Protein AF-A0A7V9UT82-F1 (afdb_monomer)

Nearest PDB structures (foldseek):
  4r0s-assembly2_B  TM=4.365E-01  e=6.584E-01  Pseudomonas aeruginosa PAO1
  4r0t-assembly1_B  TM=4.369E-01  e=6.584E-01  Pseudomonas aeruginosa PAO1
  5veo-assembly1_A  TM=4.311E-01  e=5.800E+00  Mus musculus
  1t43-assembly1_A  TM=3.766E-01  e=9.202E+00  Escherichia coli

pLDDT: mean 89.56, std 11.16, range [47.44, 98.19]

Structure (mmCIF, N/CA/C/O backbone):
data_AF-A0A7V9UT82-F1
#
_entry.id   AF-A0A7V9UT82-F1
#
loop_
_atom_site.group_PDB
_atom_site.id
_atom_site.type_symbol
_atom_site.label_atom_id
_atom_site.label_alt_id
_atom_site.label_comp_id
_atom_site.label_asym_id
_atom_site.label_entity_id
_atom_site.label_seq_id
_atom_site.pdbx_PDB_ins_code
_atom_site.Cartn_x
_atom_site.Cartn_y
_atom_site.Cartn_z
_atom_site.occupancy
_atom_site.B_iso_or_equiv
_atom_site.auth_seq_id
_atom_site.auth_comp_id
_atom_site.auth_asym_id
_atom_site.auth_atom_id
_atom_site.pdbx_PDB_model_num
ATOM 1 N N . MET A 1 1 ? 8.546 -6.378 56.120 1.00 47.44 1 MET A N 1
ATOM 2 C CA . MET A 1 1 ? 7.338 -6.656 55.309 1.00 47.44 1 MET A CA 1
ATOM 3 C C . MET A 1 1 ? 7.319 -5.687 54.135 1.00 47.44 1 MET A C 1
ATOM 5 O O . MET A 1 1 ? 7.372 -4.487 54.368 1.00 47.44 1 MET A O 1
ATOM 9 N N . LYS A 1 2 ? 7.356 -6.171 52.886 1.00 49.22 2 LYS A N 1
ATOM 10 C CA . LYS A 1 2 ? 7.284 -5.287 51.708 1.00 49.22 2 LYS A CA 1
ATOM 11 C C . LYS A 1 2 ? 5.852 -4.768 51.590 1.00 49.22 2 LYS A C 1
ATOM 13 O O . LYS A 1 2 ? 4.930 -5.568 51.499 1.00 49.22 2 LYS A O 1
ATOM 18 N N . ASN A 1 3 ? 5.690 -3.448 51.624 1.00 53.38 3 ASN A N 1
ATOM 19 C CA . ASN A 1 3 ? 4.405 -2.769 51.491 1.00 53.38 3 ASN A CA 1
ATOM 20 C C . ASN A 1 3 ? 3.748 -3.179 50.156 1.00 53.38 3 ASN A C 1
ATOM 22 O O . ASN A 1 3 ? 4.247 -2.833 49.086 1.00 53.38 3 ASN A O 1
ATOM 26 N N . THR A 1 4 ? 2.666 -3.957 50.210 1.00 65.44 4 THR A N 1
ATOM 27 C CA . THR A 1 4 ? 1.932 -4.480 49.039 1.00 65.44 4 THR A CA 1
ATOM 28 C C . THR A 1 4 ? 0.913 -3.487 48.472 1.00 65.44 4 THR A C 1
ATOM 30 O O . THR A 1 4 ? 0.233 -3.797 47.498 1.00 65.44 4 THR A O 1
ATOM 33 N N . ASN A 1 5 ? 0.845 -2.267 49.015 1.00 67.25 5 ASN A N 1
ATOM 34 C CA . ASN A 1 5 ? -0.083 -1.206 48.610 1.00 67.25 5 ASN A CA 1
ATOM 35 C C . ASN A 1 5 ? 0.331 -0.482 47.313 1.00 67.25 5 ASN A C 1
ATOM 37 O O . ASN A 1 5 ? 0.337 0.746 47.241 1.00 67.25 5 ASN A O 1
ATOM 41 N N . LYS A 1 6 ? 0.672 -1.225 46.254 1.00 70.81 6 LYS A N 1
ATOM 42 C CA . LYS A 1 6 ? 0.702 -0.628 44.913 1.00 70.81 6 LYS A CA 1
ATOM 43 C C . LYS A 1 6 ? -0.742 -0.517 44.411 1.00 70.81 6 LYS A C 1
ATOM 45 O O . LYS A 1 6 ? -1.447 -1.527 44.438 1.00 70.81 6 LYS A O 1
ATOM 50 N N . PRO A 1 7 ? -1.198 0.662 43.950 1.00 77.62 7 PRO A N 1
ATOM 51 C CA . PRO A 1 7 ? -2.519 0.784 43.346 1.00 77.62 7 PRO A CA 1
ATOM 52 C C . PRO A 1 7 ? -2.647 -0.223 42.197 1.00 77.62 7 PRO A C 1
ATOM 54 O O . PRO A 1 7 ? -1.736 -0.345 41.373 1.00 77.62 7 PRO A O 1
ATOM 57 N N . LYS A 1 8 ? -3.757 -0.974 42.165 1.00 81.00 8 LYS A N 1
ATOM 58 C CA . LYS A 1 8 ? -4.052 -1.902 41.066 1.00 81.00 8 LYS A CA 1
ATOM 59 C C . LYS A 1 8 ? -4.117 -1.094 39.773 1.00 81.00 8 LYS A C 1
ATOM 61 O O . LYS A 1 8 ? -5.010 -0.274 39.588 1.00 81.00 8 LYS A O 1
ATOM 66 N N . ILE A 1 9 ? -3.146 -1.307 38.894 1.00 84.06 9 ILE A N 1
ATOM 67 C CA . ILE A 1 9 ? -3.125 -0.690 37.569 1.00 84.06 9 ILE A CA 1
ATOM 68 C C . ILE A 1 9 ? -4.207 -1.383 36.737 1.00 84.06 9 ILE A C 1
ATOM 70 O O . ILE A 1 9 ? -4.176 -2.604 36.617 1.00 84.06 9 ILE A O 1
ATOM 74 N N . ASN A 1 10 ? -5.141 -0.624 36.156 1.00 83.62 10 ASN A N 1
ATOM 75 C CA . ASN A 1 10 ? -6.023 -1.125 35.100 1.00 83.62 10 ASN A CA 1
ATOM 76 C C . ASN A 1 10 ? -5.248 -1.093 33.769 1.00 83.62 10 ASN A C 1
ATOM 78 O O . ASN A 1 10 ? -4.968 0.003 33.289 1.00 83.62 10 ASN A O 1
ATOM 82 N N . PRO A 1 11 ? -4.891 -2.229 33.143 1.00 79.94 11 PRO A N 1
ATOM 83 C CA . PRO A 1 11 ? -4.152 -2.217 31.879 1.00 79.94 11 PRO A CA 1
ATOM 84 C C . PRO A 1 11 ? -4.895 -1.480 30.752 1.00 79.94 11 PRO A C 1
ATOM 86 O O . PRO A 1 11 ? -4.258 -0.860 29.904 1.00 79.94 11 PRO A O 1
ATOM 89 N N . LEU A 1 12 ? -6.233 -1.466 30.785 1.00 79.12 12 LEU A N 1
ATOM 90 C CA . LEU A 1 12 ? -7.068 -0.785 29.792 1.00 79.12 12 LEU A CA 1
ATOM 91 C C . LEU A 1 12 ? -7.030 0.746 29.914 1.00 79.12 12 LEU A C 1
ATOM 93 O O . LEU A 1 12 ? -7.422 1.441 28.985 1.00 79.12 12 LEU A O 1
ATOM 97 N N . SER A 1 13 ? -6.510 1.308 31.013 1.00 75.94 13 SER A N 1
ATOM 98 C CA . SER A 1 13 ? -6.273 2.758 31.094 1.00 75.94 13 SER A CA 1
ATOM 99 C C . SER A 1 13 ? -5.051 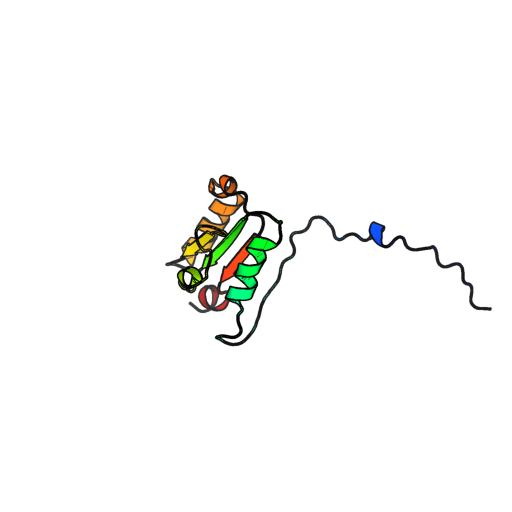3.215 30.289 1.00 75.94 13 SER A C 1
ATOM 101 O O . SER A 1 13 ? -4.758 4.407 30.234 1.00 75.94 13 SER A O 1
ATOM 103 N N . ARG A 1 14 ? -4.326 2.274 29.670 1.00 75.50 14 ARG A N 1
ATOM 104 C CA . ARG A 1 14 ? -3.131 2.515 28.853 1.00 75.50 14 ARG A CA 1
ATOM 105 C C . ARG A 1 14 ? -3.319 2.094 27.398 1.00 75.50 14 ARG A C 1
ATOM 107 O O . ARG A 1 14 ? -2.329 1.834 26.719 1.00 75.50 14 ARG A O 1
ATOM 114 N N . ILE A 1 15 ? -4.565 1.995 26.929 1.00 73.56 15 ILE A N 1
ATOM 115 C CA . ILE A 1 15 ? -4.836 1.713 25.518 1.00 73.56 15 ILE A CA 1
ATOM 116 C C . ILE A 1 15 ? -4.122 2.791 24.681 1.00 73.56 15 ILE A C 1
ATOM 118 O O . ILE A 1 15 ? -4.308 3.984 24.954 1.00 73.56 15 ILE A O 1
ATOM 122 N N . PRO A 1 16 ? -3.270 2.401 23.715 1.00 64.81 16 PRO A N 1
ATOM 123 C CA . PRO A 1 16 ? -2.612 3.344 22.823 1.00 64.81 16 PRO A CA 1
ATOM 124 C C . PRO A 1 16 ? -3.643 4.279 22.187 1.00 64.81 16 PRO A C 1
ATOM 126 O O . PRO A 1 16 ? -4.739 3.854 21.822 1.00 64.81 16 PRO A O 1
ATOM 129 N N . ARG A 1 17 ? -3.308 5.570 22.085 1.00 66.19 17 ARG A N 1
ATOM 130 C CA . ARG A 1 17 ? -4.179 6.572 21.448 1.00 66.19 17 ARG A CA 1
ATOM 131 C C . ARG A 1 17 ? -4.516 6.127 20.017 1.00 66.19 17 ARG A C 1
ATOM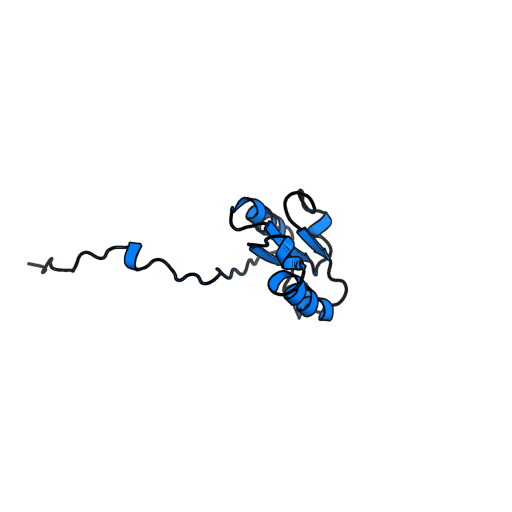 133 O O . ARG A 1 17 ? -3.783 5.331 19.443 1.00 66.19 17 ARG A O 1
ATOM 140 N N . GLN A 1 18 ? -5.561 6.710 19.424 1.00 65.38 18 GLN A N 1
ATOM 141 C CA . GLN A 1 18 ? -6.025 6.486 18.038 1.00 65.38 18 GLN A CA 1
ATOM 142 C C . GLN A 1 18 ? -5.002 6.863 16.935 1.00 65.38 18 GLN A C 1
ATOM 144 O O . GLN A 1 18 ? -5.371 7.171 15.806 1.00 65.38 18 GLN A O 1
ATOM 149 N N . GLN A 1 19 ? -3.709 6.900 17.250 1.00 69.50 19 GLN A N 1
ATOM 150 C CA . GLN A 1 19 ? -2.649 7.109 16.282 1.00 69.50 19 GLN A CA 1
ATOM 151 C C . GLN A 1 19 ? -2.562 5.884 15.373 1.00 69.50 19 GLN A C 1
ATOM 153 O O . GLN A 1 19 ? -2.587 4.745 15.841 1.00 69.50 19 GLN A O 1
ATOM 158 N N . ARG A 1 20 ? -2.445 6.124 14.066 1.00 78.38 20 ARG A N 1
ATOM 159 C CA . ARG A 1 20 ? -2.158 5.059 13.106 1.00 78.38 20 ARG A CA 1
ATOM 160 C C . ARG A 1 20 ? -0.803 4.441 13.453 1.00 78.38 20 ARG A C 1
ATOM 162 O O . ARG A 1 20 ? 0.169 5.162 13.674 1.00 78.38 20 ARG A O 1
ATOM 169 N N . LEU A 1 21 ? -0.746 3.113 13.511 1.00 85.25 21 LEU A N 1
ATOM 170 C CA . LEU A 1 21 ? 0.512 2.395 13.680 1.00 85.25 21 LEU A CA 1
ATOM 171 C C . LEU A 1 21 ? 1.370 2.602 12.427 1.00 85.25 21 LEU A C 1
ATOM 173 O O . LEU A 1 21 ? 0.932 2.290 11.324 1.00 85.25 21 LEU A O 1
ATOM 177 N N . ILE A 1 22 ? 2.594 3.095 12.608 1.00 89.38 22 ILE A N 1
ATOM 178 C CA . ILE A 1 22 ? 3.589 3.198 11.538 1.00 89.38 22 ILE A CA 1
ATOM 179 C C . ILE A 1 22 ? 4.580 2.05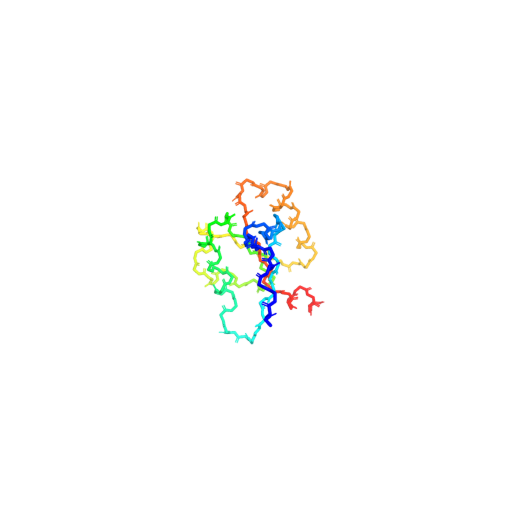2 11.715 1.00 89.38 22 ILE A C 1
ATOM 181 O O . ILE A 1 22 ? 5.165 1.892 12.787 1.00 89.38 22 ILE A O 1
ATOM 185 N N . MET A 1 23 ? 4.773 1.256 10.665 1.00 91.25 23 MET A N 1
ATOM 186 C CA . MET A 1 23 ? 5.659 0.096 10.676 1.00 91.25 23 MET A CA 1
ATOM 187 C C . MET A 1 23 ? 6.652 0.173 9.519 1.00 91.25 23 MET A C 1
ATOM 189 O O . MET A 1 23 ? 6.266 0.403 8.378 1.00 91.25 23 MET A O 1
ATOM 193 N N . ALA A 1 24 ? 7.932 -0.066 9.810 1.00 94.06 24 ALA A N 1
ATOM 194 C CA . ALA A 1 24 ? 8.964 -0.245 8.796 1.00 94.06 24 ALA A CA 1
ATOM 195 C C . ALA A 1 24 ? 9.345 -1.728 8.710 1.00 94.06 24 ALA A C 1
ATOM 197 O O . ALA A 1 24 ? 9.868 -2.294 9.670 1.00 94.06 24 ALA A O 1
ATOM 198 N N . ILE A 1 25 ? 9.109 -2.348 7.554 1.00 93.94 25 ILE A N 1
ATOM 199 C CA . ILE A 1 25 ? 9.446 -3.753 7.293 1.00 93.94 25 ILE A CA 1
ATOM 200 C C . ILE A 1 25 ? 10.756 -3.788 6.505 1.00 93.94 25 ILE A C 1
ATOM 202 O O . ILE A 1 25 ? 10.850 -3.228 5.414 1.00 93.94 25 ILE A O 1
ATOM 206 N N . ARG A 1 26 ? 11.789 -4.435 7.051 1.00 93.56 26 ARG A N 1
ATOM 207 C CA . ARG A 1 26 ? 13.123 -4.513 6.433 1.00 93.56 26 ARG A CA 1
ATOM 208 C C . ARG A 1 26 ? 13.574 -5.959 6.286 1.00 93.56 26 ARG A C 1
ATOM 210 O O . ARG A 1 26 ? 13.278 -6.797 7.128 1.00 93.56 26 ARG A O 1
ATOM 217 N N . GLY A 1 27 ? 14.321 -6.234 5.222 1.00 93.62 27 GLY A N 1
ATOM 218 C CA . GLY A 1 27 ? 14.873 -7.555 4.937 1.00 93.62 27 GLY A CA 1
ATOM 219 C C . GLY A 1 27 ? 15.367 -7.673 3.496 1.00 93.62 27 GLY A C 1
ATOM 220 O O . GLY A 1 27 ? 15.031 -6.838 2.650 1.00 93.62 27 GLY A O 1
ATOM 221 N N . GLY A 1 28 ? 16.153 -8.716 3.220 1.00 92.62 28 GLY A N 1
ATOM 222 C CA . GLY A 1 28 ? 16.730 -8.977 1.897 1.00 92.62 28 GLY A CA 1
ATOM 223 C C . GLY A 1 28 ? 15.688 -9.126 0.779 1.00 92.62 28 GLY A C 1
ATOM 224 O O . GLY A 1 28 ? 14.480 -9.210 1.021 1.00 92.62 28 GLY A O 1
ATOM 225 N N . ALA A 1 29 ? 16.137 -9.139 -0.476 1.00 89.75 29 ALA A N 1
ATOM 226 C CA . ALA A 1 29 ? 15.264 -9.464 -1.603 1.00 89.75 29 ALA A CA 1
ATOM 227 C C . ALA A 1 29 ? 14.703 -10.893 -1.449 1.00 89.75 29 ALA A C 1
ATOM 229 O O . ALA A 1 29 ? 15.395 -11.783 -0.965 1.00 89.75 29 ALA A O 1
ATOM 230 N N . GLY A 1 30 ? 13.436 -11.105 -1.814 1.00 91.50 30 GLY A N 1
ATOM 231 C CA . GLY A 1 30 ? 12.807 -12.433 -1.782 1.00 91.50 30 GLY A CA 1
ATOM 232 C C . GLY A 1 30 ? 12.341 -12.946 -0.410 1.00 91.50 30 GLY A C 1
AT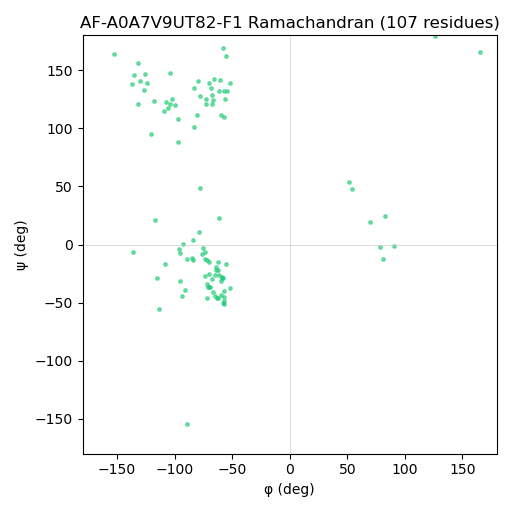OM 233 O O . GLY A 1 30 ? 11.709 -13.991 -0.356 1.00 91.50 30 GLY A O 1
ATOM 234 N N . VAL A 1 31 ? 12.552 -12.218 0.694 1.00 95.25 31 VAL A N 1
ATOM 235 C CA . VAL A 1 31 ? 12.148 -12.679 2.048 1.00 95.25 31 VAL A CA 1
ATOM 236 C C . VAL A 1 31 ? 10.652 -12.510 2.366 1.00 95.25 31 VAL A C 1
ATOM 238 O O . VAL A 1 31 ? 10.247 -12.635 3.516 1.00 95.25 31 VAL A O 1
ATOM 241 N N . GLY A 1 32 ? 9.824 -12.184 1.369 1.00 94.75 32 GLY A N 1
ATOM 242 C CA . GLY A 1 32 ? 8.371 -12.077 1.539 1.00 94.75 32 GLY A CA 1
ATOM 243 C C . GLY A 1 32 ? 7.855 -10.751 2.112 1.00 94.75 32 GLY A C 1
ATOM 244 O O . GLY A 1 32 ? 6.762 -10.726 2.663 1.00 94.75 32 GLY A O 1
ATOM 245 N N . LYS A 1 33 ? 8.590 -9.637 1.968 1.00 96.00 33 LYS A N 1
ATOM 246 C CA . LYS A 1 33 ? 8.136 -8.310 2.444 1.00 96.00 33 LYS A CA 1
ATOM 247 C C . LYS A 1 33 ? 6.789 -7.897 1.838 1.00 96.00 33 LYS A C 1
ATOM 249 O O . LYS A 1 33 ? 5.861 -7.595 2.577 1.00 96.00 33 LYS A O 1
ATOM 254 N N . SER A 1 34 ? 6.659 -7.955 0.514 1.00 95.25 34 SER A N 1
ATOM 255 C CA . SER A 1 34 ? 5.416 -7.598 -0.181 1.00 95.25 34 SER A CA 1
ATOM 256 C C . SER A 1 34 ? 4.284 -8.592 0.120 1.00 95.25 34 SER A C 1
ATOM 258 O O . SER A 1 34 ? 3.128 -8.197 0.213 1.00 95.25 34 SER A O 1
ATOM 260 N N . HIS A 1 35 ? 4.612 -9.862 0.396 1.00 94.88 35 HIS A N 1
ATOM 261 C CA . HIS A 1 35 ? 3.636 -10.837 0.899 1.00 94.88 35 HIS A CA 1
ATOM 262 C C . HIS A 1 35 ? 3.116 -10.468 2.293 1.00 94.88 35 HIS A C 1
ATOM 264 O O . HIS A 1 35 ? 1.908 -10.498 2.523 1.00 94.88 35 HIS A O 1
ATOM 270 N N . PHE A 1 36 ? 4.001 -10.062 3.206 1.00 95.38 36 PHE A N 1
ATOM 271 C CA . PHE A 1 36 ? 3.595 -9.549 4.512 1.00 95.38 36 PHE A CA 1
ATOM 272 C C . PHE A 1 36 ? 2.705 -8.307 4.369 1.00 95.38 36 PHE A C 1
ATOM 274 O O . PHE A 1 36 ? 1.662 -8.239 5.011 1.00 95.38 36 PHE A O 1
ATOM 281 N N . ILE A 1 37 ? 3.054 -7.372 3.478 1.00 95.69 37 ILE A N 1
ATOM 282 C CA . ILE A 1 37 ? 2.209 -6.205 3.185 1.00 95.69 37 ILE A CA 1
ATOM 283 C C . ILE A 1 37 ? 0.825 -6.658 2.702 1.00 95.69 37 ILE A C 1
ATOM 285 O O . ILE A 1 37 ? -0.170 -6.244 3.285 1.00 95.69 37 ILE A O 1
ATOM 289 N N . SER A 1 38 ? 0.746 -7.557 1.713 1.00 95.31 38 SER A N 1
ATOM 290 C CA . SER A 1 38 ? -0.538 -8.040 1.178 1.00 95.31 38 SER A CA 1
ATOM 291 C C . SER A 1 38 ? -1.419 -8.723 2.230 1.00 95.31 38 SER A C 1
ATOM 293 O O . SER A 1 38 ? -2.636 -8.581 2.183 1.00 95.31 38 SER A O 1
ATOM 295 N N . SER A 1 39 ? -0.824 -9.378 3.238 1.00 94.31 39 SER A N 1
ATOM 296 C CA . SER A 1 39 ? -1.589 -9.997 4.333 1.00 94.31 39 SER A CA 1
ATOM 297 C C . SER A 1 39 ? -2.364 -8.980 5.179 1.00 94.31 39 SER A C 1
ATOM 299 O O . SER A 1 39 ? -3.345 -9.331 5.831 1.00 94.31 39 SER A O 1
ATOM 301 N N . MET A 1 40 ? -1.989 -7.697 5.125 1.00 94.44 40 MET A N 1
ATOM 302 C CA . MET A 1 40 ? -2.713 -6.631 5.820 1.00 94.44 40 MET A CA 1
ATOM 303 C C . MET A 1 40 ? -4.083 -6.335 5.202 1.00 94.44 40 MET A C 1
ATOM 305 O O . MET A 1 40 ? -4.908 -5.716 5.871 1.00 94.44 40 MET A O 1
ATOM 309 N N . ALA A 1 41 ? -4.361 -6.800 3.978 1.00 95.38 41 ALA A N 1
ATOM 310 C CA . ALA A 1 41 ? -5.696 -6.722 3.384 1.00 95.38 41 ALA A CA 1
ATOM 311 C C . ALA A 1 41 ? -6.752 -7.457 4.236 1.00 95.38 41 ALA A C 1
ATOM 313 O O . ALA A 1 41 ? -7.915 -7.064 4.270 1.00 95.38 41 ALA A O 1
ATOM 314 N N . GLU A 1 42 ? -6.337 -8.478 4.991 1.00 93.62 42 GLU A N 1
ATOM 315 C CA . GLU A 1 42 ? -7.208 -9.286 5.850 1.00 93.62 42 GLU A CA 1
ATOM 316 C C . GLU A 1 42 ? -7.283 -8.764 7.300 1.00 93.62 42 GLU A C 1
ATOM 318 O O . GLU A 1 42 ? -7.989 -9.328 8.134 1.00 93.62 42 GLU A O 1
ATOM 323 N N . ALA A 1 43 ? -6.593 -7.664 7.631 1.00 90.06 43 ALA A N 1
ATOM 324 C CA . ALA A 1 43 ? -6.484 -7.161 9.005 1.00 90.06 43 ALA A CA 1
ATOM 325 C C . ALA A 1 43 ? -7.763 -6.486 9.547 1.00 90.06 43 ALA A C 1
ATOM 327 O O . ALA A 1 43 ? -7.804 -6.100 10.715 1.00 90.06 43 ALA A O 1
ATOM 328 N N . GLY A 1 44 ? -8.793 -6.299 8.714 1.00 89.81 44 GLY A N 1
ATOM 329 C CA . GLY A 1 44 ? -10.065 -5.688 9.119 1.00 89.81 44 GLY A CA 1
ATOM 330 C C . GLY A 1 44 ? -9.982 -4.190 9.441 1.00 89.81 44 GLY A C 1
ATOM 331 O O . GLY A 1 44 ? -10.854 -3.662 10.125 1.00 89.81 44 GLY A O 1
ATOM 332 N N . LEU A 1 45 ? -8.937 -3.502 8.967 1.00 88.94 45 LEU A N 1
ATOM 333 C CA . LEU A 1 45 ? -8.721 -2.069 9.211 1.00 88.94 45 LEU A CA 1
ATOM 334 C C . LEU A 1 45 ? -9.384 -1.165 8.157 1.00 88.94 45 LEU A C 1
ATOM 336 O O . LEU A 1 45 ? -9.475 0.039 8.372 1.00 88.94 45 LEU A O 1
ATOM 340 N N . GLY A 1 46 ? -9.836 -1.748 7.043 1.00 92.12 46 GLY A N 1
ATOM 341 C CA . GLY A 1 46 ? -10.266 -1.093 5.802 1.00 92.12 46 GLY A CA 1
ATOM 342 C C . GLY A 1 46 ? -9.504 -1.688 4.613 1.00 92.12 46 GLY A C 1
ATOM 343 O O . GLY A 1 46 ? -8.671 -2.577 4.807 1.00 92.12 46 GLY A O 1
ATOM 344 N N . LYS A 1 47 ? -9.767 -1.218 3.388 1.00 96.31 47 LYS A N 1
ATOM 345 C CA . LYS A 1 47 ? -9.057 -1.726 2.201 1.00 96.31 47 LYS A CA 1
ATOM 346 C C . LYS A 1 47 ? -7.570 -1.349 2.286 1.00 96.31 47 LYS A C 1
ATOM 348 O O . LYS A 1 47 ? -7.230 -0.277 2.797 1.00 96.31 47 LYS A O 1
ATOM 353 N N . LEU A 1 48 ? -6.681 -2.234 1.840 1.00 97.44 48 LEU A N 1
ATOM 354 C CA . LEU A 1 48 ? -5.249 -1.945 1.736 1.00 97.44 48 LEU A CA 1
ATOM 355 C C . LEU A 1 48 ? -4.970 -1.210 0.415 1.00 97.44 48 LEU A C 1
ATOM 357 O O . LEU A 1 48 ? -5.462 -1.625 -0.631 1.00 97.44 48 LEU A O 1
ATOM 361 N N . CYS A 1 49 ? -4.163 -0.151 0.479 1.00 97.81 49 CYS A N 1
ATOM 362 C CA . CYS A 1 49 ? -3.591 0.533 -0.679 1.00 97.81 49 CYS A CA 1
ATOM 363 C C . CYS A 1 49 ? -2.062 0.427 -0.642 1.00 97.81 49 CYS A C 1
ATOM 365 O O . CYS A 1 49 ? -1.431 0.831 0.341 1.00 97.81 49 CYS A O 1
ATOM 367 N N . ILE A 1 50 ? -1.466 -0.118 -1.700 1.00 98.19 50 ILE A N 1
ATOM 368 C CA . ILE A 1 50 ? -0.014 -0.173 -1.886 1.00 98.19 50 ILE A CA 1
ATOM 369 C C . ILE A 1 50 ? 0.392 0.889 -2.909 1.00 98.19 50 ILE A C 1
ATOM 371 O O . ILE A 1 50 ? -0.030 0.838 -4.058 1.00 98.19 50 ILE A O 1
ATOM 375 N N . PHE A 1 51 ? 1.254 1.816 -2.511 1.00 98.12 51 PHE A N 1
ATOM 376 C CA . PHE A 1 51 ? 1.983 2.700 -3.414 1.00 98.12 51 PHE A CA 1
ATOM 377 C C . PHE A 1 51 ? 3.223 1.949 -3.918 1.00 98.12 51 PHE A C 1
ATOM 379 O O . PHE A 1 51 ? 4.193 1.772 -3.173 1.00 98.12 51 PHE A O 1
ATOM 386 N N . ASP A 1 52 ? 3.153 1.434 -5.144 1.00 97.31 52 ASP A N 1
ATOM 387 C CA . ASP A 1 52 ? 4.125 0.506 -5.725 1.00 97.31 52 ASP A CA 1
ATOM 388 C C . ASP A 1 52 ? 5.148 1.236 -6.606 1.00 97.31 52 ASP A C 1
ATOM 390 O O . ASP A 1 52 ? 5.001 1.362 -7.821 1.00 97.31 52 ASP A O 1
ATOM 394 N N . MET A 1 53 ? 6.226 1.680 -5.966 1.00 96.38 53 MET A N 1
ATOM 395 C CA . MET A 1 53 ? 7.413 2.258 -6.602 1.00 96.38 53 MET A CA 1
ATOM 396 C C . MET A 1 53 ? 8.241 1.216 -7.365 1.00 96.38 53 MET A C 1
ATOM 398 O O . MET A 1 53 ? 9.017 1.562 -8.255 1.00 96.38 53 MET A O 1
ATOM 402 N N . GLU A 1 54 ? 8.153 -0.065 -6.990 1.00 94.00 54 GLU A N 1
ATOM 403 C CA . GLU A 1 54 ? 8.906 -1.127 -7.664 1.00 94.00 54 GLU A CA 1
ATOM 404 C C . GLU A 1 54 ? 8.217 -1.646 -8.926 1.00 94.00 54 GLU A C 1
ATOM 406 O O . GLU A 1 54 ? 8.867 -2.341 -9.716 1.00 94.00 54 GLU A O 1
ATOM 411 N N . ARG A 1 55 ? 6.938 -1.302 -9.131 1.00 94.56 55 ARG A N 1
ATOM 412 C CA . ARG A 1 55 ? 6.095 -1.766 -10.241 1.00 94.56 55 ARG A CA 1
ATOM 413 C C . ARG A 1 55 ? 6.149 -3.286 -10.333 1.00 94.56 55 ARG A C 1
ATOM 415 O O . ARG A 1 55 ? 6.531 -3.860 -11.360 1.00 94.56 55 ARG A O 1
ATOM 422 N N . LYS A 1 56 ? 5.860 -3.954 -9.218 1.00 94.75 56 LYS A N 1
ATOM 423 C CA . LYS A 1 56 ? 5.851 -5.420 -9.068 1.00 94.75 56 LYS A CA 1
ATOM 424 C C . LYS A 1 56 ? 4.642 -5.934 -8.293 1.00 94.75 56 LYS A C 1
ATOM 426 O O . LYS A 1 56 ? 4.449 -7.149 -8.253 1.00 94.75 56 LYS A O 1
ATOM 431 N N . ALA A 1 57 ? 3.808 -5.068 -7.724 1.00 95.44 57 ALA A N 1
ATOM 432 C CA . ALA A 1 57 ? 2.633 -5.457 -6.953 1.00 95.44 57 ALA A CA 1
ATOM 433 C C . ALA A 1 57 ? 1.621 -6.252 -7.788 1.00 95.44 57 ALA A C 1
ATOM 435 O O . ALA A 1 57 ? 0.960 -7.128 -7.239 1.00 95.44 57 ALA A O 1
ATOM 436 N N . ARG A 1 58 ? 1.586 -6.072 -9.119 1.00 94.00 58 ARG A N 1
ATOM 437 C CA . ARG A 1 58 ? 0.811 -6.926 -10.046 1.00 94.00 58 ARG A CA 1
ATOM 438 C C . ARG A 1 58 ? 1.129 -8.427 -9.959 1.00 94.00 58 ARG A C 1
ATOM 440 O O . ARG A 1 58 ? 0.378 -9.245 -10.475 1.00 94.00 58 ARG A O 1
ATOM 447 N N . LEU A 1 59 ? 2.262 -8.800 -9.358 1.00 94.44 59 LEU A N 1
ATOM 448 C CA . LEU A 1 59 ? 2.655 -10.194 -9.134 1.00 94.44 59 LEU A CA 1
ATOM 449 C C . LEU A 1 59 ? 2.055 -10.778 -7.843 1.00 94.44 59 LEU A C 1
ATOM 451 O O . LEU A 1 59 ? 2.144 -11.987 -7.617 1.00 94.44 59 LEU A O 1
ATOM 455 N N . LEU A 1 60 ? 1.472 -9.941 -6.982 1.00 94.81 60 LEU A N 1
ATOM 456 C CA . LEU A 1 60 ? 0.800 -10.368 -5.761 1.00 94.81 60 LEU A CA 1
ATOM 457 C C . LEU A 1 60 ? -0.605 -10.876 -6.088 1.00 94.81 60 LEU A C 1
ATOM 459 O O . LEU A 1 60 ? -1.331 -10.307 -6.901 1.00 94.81 60 LEU A O 1
ATOM 463 N N . ARG A 1 61 ? -1.013 -11.953 -5.416 1.00 94.06 61 ARG A N 1
ATOM 464 C CA . ARG A 1 61 ? -2.392 -12.444 -5.500 1.00 94.06 61 ARG A CA 1
ATOM 465 C C . ARG A 1 61 ? -3.323 -11.468 -4.785 1.00 94.06 61 ARG A C 1
ATOM 467 O O . ARG A 1 61 ? -2.978 -11.012 -3.702 1.00 94.06 61 ARG A O 1
ATOM 474 N N . GLY A 1 62 ? -4.490 -11.201 -5.368 1.00 93.56 62 GLY A N 1
ATOM 475 C CA . GLY A 1 62 ? -5.524 -10.356 -4.763 1.00 93.56 62 GLY A CA 1
ATOM 476 C C . GLY A 1 62 ? -5.442 -8.864 -5.108 1.00 93.56 62 GLY A C 1
ATOM 477 O O . GLY A 1 62 ? -6.330 -8.122 -4.693 1.00 93.56 62 GLY A O 1
ATOM 478 N N . VAL A 1 63 ? -4.445 -8.419 -5.888 1.00 96.25 63 VAL A N 1
ATOM 479 C CA . VAL A 1 63 ? -4.422 -7.052 -6.446 1.00 96.25 63 VAL A CA 1
ATOM 480 C C . VAL A 1 63 ? -5.684 -6.800 -7.280 1.00 96.25 63 VAL A C 1
ATOM 482 O O . VAL A 1 63 ? -6.047 -7.624 -8.117 1.00 96.25 63 VAL A O 1
ATOM 485 N N . GLY A 1 64 ? -6.347 -5.666 -7.049 1.00 93.25 64 GLY A N 1
ATOM 486 C CA . GLY A 1 64 ? -7.566 -5.234 -7.742 1.00 93.25 64 GLY A CA 1
ATOM 487 C C . GLY A 1 64 ? -8.863 -5.867 -7.223 1.00 93.25 64 GLY A C 1
ATOM 488 O O . GLY A 1 64 ? -9.945 -5.382 -7.540 1.00 93.25 64 GLY A O 1
ATOM 489 N N . GLU A 1 65 ? -8.772 -6.912 -6.397 1.00 93.38 65 GLU A N 1
ATOM 490 C CA . GLU A 1 65 ? -9.932 -7.593 -5.808 1.00 93.38 65 GLU A CA 1
ATOM 491 C C . GLU A 1 65 ? -9.978 -7.408 -4.286 1.00 93.38 65 GLU A C 1
ATOM 493 O O . GLU A 1 65 ? -10.961 -6.919 -3.735 1.00 93.38 65 GLU A O 1
ATOM 498 N N . GLN A 1 66 ? -8.8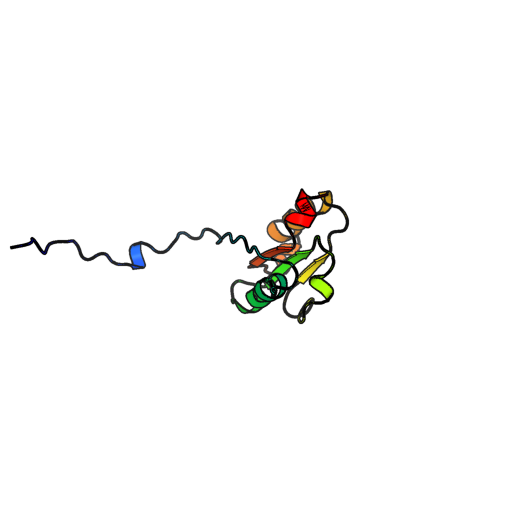97 -7.785 -3.600 1.00 95.31 66 GLN A N 1
ATOM 499 C CA . GLN A 1 66 ? -8.780 -7.769 -2.139 1.00 95.31 66 GLN A CA 1
ATOM 500 C C . GLN A 1 66 ? -8.124 -6.483 -1.624 1.00 95.31 66 GLN A C 1
ATOM 502 O O . GLN A 1 6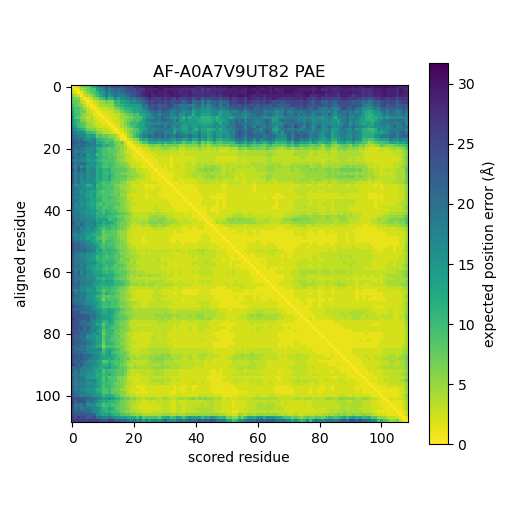6 ? -8.429 -6.011 -0.530 1.00 95.31 66 GLN A O 1
ATOM 507 N N . PHE A 1 67 ? -7.221 -5.909 -2.413 1.00 97.44 67 PHE A N 1
ATOM 508 C CA . PHE A 1 67 ? -6.529 -4.659 -2.121 1.00 97.44 67 PHE A CA 1
ATOM 509 C C . PHE A 1 67 ? -6.132 -3.969 -3.422 1.00 97.44 67 PHE A C 1
ATOM 511 O O . PHE A 1 67 ? -6.093 -4.603 -4.475 1.00 97.44 67 PHE A O 1
ATOM 518 N N . ASP A 1 68 ? -5.803 -2.686 -3.341 1.00 97.94 68 ASP A N 1
ATOM 519 C CA . ASP A 1 68 ? -5.355 -1.915 -4.497 1.00 97.94 68 ASP A CA 1
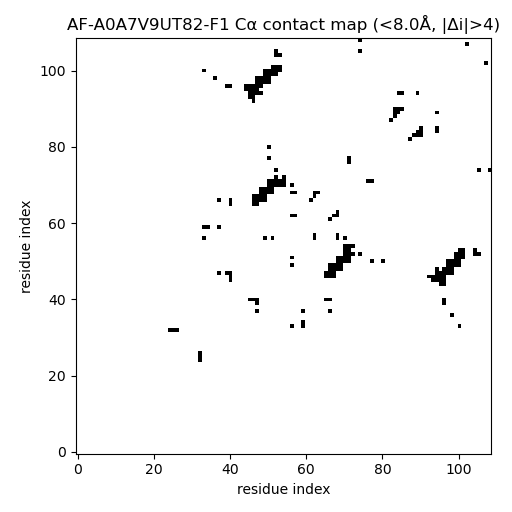ATOM 520 C C . ASP A 1 68 ? -3.843 -1.707 -4.457 1.00 97.94 68 ASP A C 1
ATOM 522 O O . ASP A 1 68 ? -3.235 -1.591 -3.388 1.00 97.94 68 ASP A O 1
ATOM 526 N N . ALA A 1 69 ? -3.236 -1.654 -5.640 1.00 97.75 69 ALA A N 1
ATOM 527 C CA . ALA A 1 69 ? -1.848 -1.269 -5.816 1.00 97.75 69 ALA A CA 1
ATOM 528 C C . ALA A 1 69 ? -1.751 -0.233 -6.937 1.00 97.75 69 ALA A C 1
ATOM 530 O O . ALA A 1 69 ? -2.168 -0.496 -8.064 1.00 97.75 69 ALA A O 1
ATOM 531 N N . LEU A 1 70 ? -1.223 0.940 -6.604 1.00 97.50 70 LEU A N 1
ATOM 532 C CA . LEU A 1 70 ? -1.009 2.044 -7.526 1.00 97.50 70 LEU A CA 1
ATOM 533 C C . LEU A 1 70 ? 0.446 1.985 -7.980 1.00 97.50 70 LEU A C 1
ATOM 535 O O . LEU A 1 70 ? 1.347 2.241 -7.179 1.00 97.50 70 LEU A O 1
ATOM 539 N N . GLU A 1 71 ? 0.672 1.595 -9.233 1.00 96.81 71 GLU A N 1
ATOM 540 C CA . GLU A 1 71 ? 2.006 1.639 -9.831 1.00 96.81 71 GLU A CA 1
ATOM 541 C C . GLU A 1 71 ? 2.431 3.105 -9.989 1.00 96.81 71 GLU A C 1
ATOM 543 O O . GLU A 1 71 ? 1.680 3.917 -10.525 1.00 96.81 71 GLU A O 1
ATOM 548 N N . ILE A 1 72 ? 3.622 3.434 -9.490 1.00 96.50 72 ILE A N 1
ATOM 549 C CA . ILE A 1 72 ? 4.198 4.779 -9.571 1.00 96.50 72 ILE A CA 1
ATOM 550 C C . ILE A 1 72 ? 5.338 4.744 -10.584 1.00 96.50 72 ILE A C 1
ATOM 552 O O . ILE A 1 72 ? 6.271 3.941 -10.459 1.00 96.50 72 ILE A O 1
ATOM 556 N N . GLU A 1 73 ? 5.253 5.589 -11.607 1.00 93.75 73 GLU A N 1
ATOM 557 C CA . GLU A 1 73 ? 6.238 5.661 -12.684 1.00 93.75 73 GLU A CA 1
ATOM 558 C C . GLU A 1 73 ? 7.337 6.676 -12.373 1.00 93.75 73 GLU A C 1
ATOM 560 O O . GLU A 1 73 ? 8.513 6.410 -12.645 1.00 93.75 73 GLU A O 1
ATOM 565 N N . GLN A 1 74 ? 6.959 7.810 -11.785 1.00 93.12 74 GLN A N 1
ATOM 566 C CA . GLN A 1 74 ? 7.837 8.923 -11.441 1.00 93.12 74 GLN A CA 1
ATOM 567 C C . GLN A 1 74 ? 7.721 9.242 -9.948 1.00 93.12 74 GLN A C 1
ATOM 569 O O . GLN A 1 74 ? 6.647 9.198 -9.353 1.00 93.12 74 GLN A O 1
ATOM 574 N N . THR A 1 75 ? 8.849 9.523 -9.289 1.00 90.94 75 THR A N 1
ATOM 575 C CA . THR A 1 75 ? 8.869 9.676 -7.824 1.00 90.94 75 THR A CA 1
ATOM 576 C C . THR A 1 75 ? 8.053 10.871 -7.331 1.00 90.94 75 THR A C 1
ATOM 578 O O . THR A 1 75 ? 7.534 10.837 -6.219 1.00 90.94 75 THR A O 1
ATOM 581 N N . ASP A 1 76 ? 7.882 11.901 -8.149 1.00 93.38 76 ASP A N 1
ATOM 582 C CA . ASP A 1 76 ? 7.062 13.077 -7.866 1.00 93.38 76 ASP A CA 1
ATOM 583 C C . ASP A 1 76 ? 5.546 12.823 -7.933 1.00 93.38 76 ASP A C 1
ATOM 585 O O . ASP A 1 76 ? 4.791 13.621 -7.382 1.00 93.38 76 ASP A O 1
ATOM 589 N N . GLU A 1 77 ? 5.093 11.687 -8.472 1.00 96.31 77 GLU A N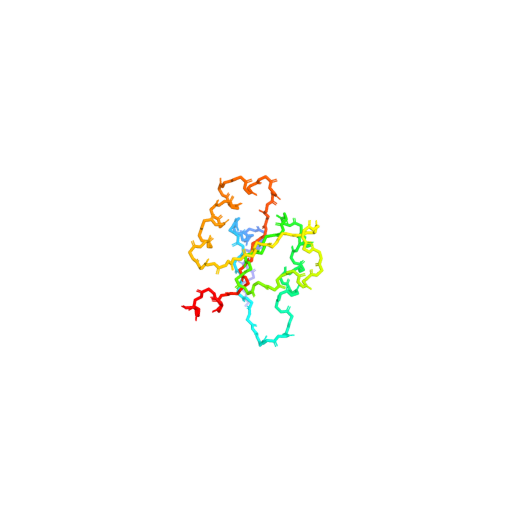 1
ATOM 590 C CA . GLU A 1 77 ? 3.679 11.276 -8.424 1.00 96.31 77 GLU A CA 1
ATOM 591 C C . GLU A 1 77 ? 3.259 10.803 -7.022 1.00 96.31 77 GLU A C 1
ATOM 593 O O . GLU A 1 77 ? 2.090 10.910 -6.644 1.00 96.31 77 GLU A O 1
ATOM 598 N N . LEU A 1 78 ? 4.197 10.283 -6.212 1.00 96.12 78 LEU A N 1
ATOM 599 C CA . LEU A 1 78 ? 3.863 9.677 -4.916 1.00 96.12 78 LEU A CA 1
ATOM 600 C C . LEU A 1 78 ? 3.111 10.647 -3.981 1.00 96.12 78 LEU A C 1
ATOM 602 O O . LEU A 1 78 ? 2.090 10.235 -3.422 1.00 96.12 78 LEU A O 1
ATOM 606 N N . PRO A 1 79 ? 3.554 11.906 -3.771 1.00 95.50 79 PRO A N 1
ATOM 607 C CA . PRO A 1 79 ? 2.801 12.865 -2.965 1.00 95.50 79 PRO A CA 1
ATOM 608 C C . PRO A 1 79 ? 1.376 13.101 -3.475 1.00 95.50 79 PRO A C 1
ATOM 610 O O . PRO A 1 79 ? 0.452 13.166 -2.664 1.00 95.50 79 PRO A O 1
ATOM 613 N N . GLU A 1 80 ? 1.182 13.184 -4.793 1.00 97.38 80 GLU A N 1
ATOM 614 C CA . GLU A 1 80 ? -0.138 13.390 -5.399 1.00 97.38 80 GLU A CA 1
ATOM 615 C C . GLU A 1 80 ? -1.052 12.184 -5.162 1.00 97.38 80 GLU A C 1
ATOM 617 O O . GLU A 1 80 ? -2.220 12.339 -4.803 1.00 97.38 80 GLU A O 1
ATOM 622 N N . PHE A 1 81 ? -0.512 10.969 -5.271 1.00 98.00 81 PHE A N 1
ATOM 623 C CA . PHE A 1 81 ? -1.277 9.739 -5.066 1.00 98.00 81 PHE A CA 1
ATOM 624 C C . PHE A 1 81 ? -1.640 9.544 -3.590 1.00 98.00 81 PHE A C 1
ATOM 626 O O . PHE A 1 81 ? -2.744 9.091 -3.274 1.00 98.00 81 PHE A O 1
ATOM 633 N N . ILE A 1 82 ? -0.744 9.921 -2.670 1.00 96.31 82 ILE A N 1
ATOM 634 C CA . ILE A 1 82 ? -1.035 9.952 -1.230 1.00 96.31 82 ILE A CA 1
ATOM 635 C C . ILE A 1 82 ? -2.161 10.950 -0.940 1.00 96.31 82 ILE A C 1
ATOM 637 O O . ILE A 1 82 ? -3.095 10.614 -0.207 1.00 96.31 82 ILE A O 1
ATOM 641 N N . GLU A 1 83 ? -2.097 12.151 -1.517 1.00 97.12 83 GLU A N 1
ATOM 642 C CA . GLU A 1 83 ? -3.122 13.178 -1.324 1.00 97.12 83 GLU A CA 1
ATOM 643 C C . GLU A 1 83 ? -4.479 12.721 -1.869 1.00 97.12 83 GLU A C 1
ATOM 645 O O . GLU A 1 83 ? -5.487 12.793 -1.163 1.00 97.12 83 GLU A O 1
ATOM 650 N N . TRP A 1 84 ? -4.506 12.151 -3.075 1.00 97.81 84 TRP A N 1
ATOM 651 C CA . TRP A 1 84 ? -5.708 11.557 -3.658 1.00 97.81 84 TRP A CA 1
ATOM 652 C C . TRP A 1 84 ? -6.306 10.460 -2.765 1.00 97.81 84 TRP A C 1
ATOM 654 O O . TRP A 1 84 ? -7.516 10.449 -2.533 1.00 97.81 84 TRP A O 1
ATOM 664 N N . ALA A 1 85 ? -5.476 9.564 -2.224 1.00 96.56 85 ALA A N 1
ATOM 665 C CA . ALA A 1 85 ? -5.940 8.432 -1.425 1.00 96.56 85 ALA A CA 1
ATOM 666 C C . ALA A 1 85 ? -6.472 8.842 -0.041 1.00 96.56 85 ALA A C 1
ATOM 668 O O . ALA A 1 85 ? -7.387 8.202 0.483 1.00 96.56 85 ALA A O 1
ATOM 669 N N . ILE A 1 86 ? -5.885 9.873 0.576 1.00 92.56 86 ILE A N 1
ATOM 670 C CA . ILE A 1 86 ? -6.219 10.290 1.947 1.00 92.56 86 ILE A CA 1
ATOM 671 C C . ILE A 1 86 ? -7.282 11.389 1.964 1.00 92.56 86 ILE A C 1
ATOM 673 O O . ILE A 1 86 ? -8.202 11.328 2.783 1.00 92.56 86 ILE A O 1
ATOM 677 N N . ASN A 1 87 ? -7.147 12.386 1.093 1.00 93.50 87 ASN A N 1
ATOM 678 C CA . ASN A 1 87 ? -7.931 13.618 1.130 1.00 93.50 87 ASN A CA 1
ATOM 679 C C . ASN A 1 87 ? -8.834 13.792 -0.100 1.00 93.50 87 ASN A C 1
ATOM 681 O O . ASN A 1 87 ? -9.896 14.403 0.036 1.00 93.50 87 ASN A O 1
ATOM 685 N N . GLY A 1 88 ? -8.448 13.242 -1.254 1.00 95.56 88 GLY A N 1
ATOM 686 C CA . GLY A 1 88 ? -9.203 13.319 -2.508 1.00 95.56 88 GLY A CA 1
ATOM 687 C C . GLY A 1 88 ? -10.227 12.196 -2.714 1.00 95.56 88 GLY A C 1
ATOM 688 O O . GLY A 1 88 ? -10.725 11.586 -1.762 1.00 95.56 88 GLY A O 1
ATOM 689 N N . ASP A 1 89 ? -10.530 11.919 -3.984 1.00 96.38 89 ASP A N 1
ATOM 690 C CA . ASP A 1 89 ? -11.560 10.956 -4.409 1.00 96.38 89 ASP A CA 1
ATOM 691 C C . ASP A 1 89 ? -11.244 9.509 -3.991 1.00 96.38 89 ASP A C 1
ATOM 693 O O . ASP A 1 89 ? -12.143 8.685 -3.822 1.00 96.38 89 ASP A O 1
ATOM 697 N N . GLY A 1 90 ? -9.973 9.191 -3.726 1.00 94.81 90 GLY A N 1
ATOM 698 C CA . GLY A 1 90 ? -9.558 7.874 -3.243 1.00 94.81 90 GLY A CA 1
ATOM 699 C C . GLY A 1 90 ? -10.156 7.496 -1.883 1.00 94.81 90 GLY A C 1
ATOM 700 O O . GLY A 1 90 ? -10.195 6.315 -1.536 1.00 94.81 90 GLY A O 1
ATOM 701 N N . ARG A 1 91 ? -10.715 8.456 -1.134 1.00 94.75 91 ARG A N 1
ATOM 702 C CA . ARG A 1 91 ? -11.465 8.193 0.105 1.00 94.75 91 ARG A CA 1
ATOM 703 C C . ARG A 1 91 ? -12.662 7.265 -0.094 1.00 94.75 91 ARG A C 1
ATOM 705 O O . ARG A 1 91 ? -13.008 6.538 0.838 1.00 94.75 91 ARG A O 1
ATOM 712 N N . GLU A 1 92 ? -13.270 7.257 -1.280 1.00 96.19 92 GLU A N 1
ATOM 713 C CA . GLU A 1 92 ? -14.398 6.374 -1.609 1.00 96.19 92 GLU A CA 1
ATOM 714 C C . GLU A 1 92 ? -14.022 4.885 -1.540 1.00 96.19 92 GLU A C 1
ATOM 716 O O . GLU A 1 92 ? -14.881 4.039 -1.297 1.00 96.19 92 GLU A O 1
ATOM 721 N N . GLN A 1 93 ? -12.730 4.560 -1.653 1.00 96.12 93 GLN A N 1
ATOM 722 C CA . GLN A 1 93 ? -12.214 3.192 -1.540 1.00 96.12 93 GLN A CA 1
ATOM 723 C C . GLN A 1 93 ? -12.149 2.679 -0.093 1.00 96.12 93 GLN A C 1
ATOM 725 O O . GLN A 1 93 ? -11.881 1.498 0.134 1.00 96.12 93 GLN A O 1
ATOM 730 N N . ASN A 1 94 ? -12.396 3.546 0.898 1.00 94.75 94 ASN A N 1
ATOM 731 C CA . ASN A 1 94 ? -12.364 3.211 2.322 1.00 94.75 94 ASN A CA 1
ATOM 732 C C . ASN A 1 94 ? -11.028 2.568 2.757 1.00 94.75 94 ASN A C 1
ATOM 734 O O . ASN A 1 94 ? -10.989 1.524 3.423 1.00 94.75 94 ASN A O 1
ATOM 738 N N . TYR A 1 95 ? -9.914 3.190 2.357 1.00 95.62 95 TYR A N 1
ATOM 739 C CA . TYR A 1 95 ? -8.581 2.719 2.714 1.00 95.62 95 TYR A CA 1
ATOM 740 C C . TYR A 1 95 ? -8.304 2.866 4.211 1.00 95.62 95 TYR A C 1
ATOM 742 O O . TYR A 1 95 ? -8.306 3.962 4.780 1.00 95.62 95 TYR A O 1
ATOM 750 N N . GLY A 1 96 ? -8.014 1.732 4.841 1.00 92.38 96 GLY A N 1
ATOM 751 C CA . GLY A 1 96 ? -7.683 1.636 6.260 1.00 92.38 96 GLY A CA 1
ATOM 752 C C . GLY A 1 96 ? -6.220 1.322 6.537 1.00 92.38 96 GLY A C 1
ATOM 753 O O . GLY A 1 96 ? -5.733 1.514 7.652 1.00 92.38 96 GLY A O 1
ATOM 754 N N . CYS A 1 97 ? -5.511 0.846 5.514 1.00 94.44 97 CYS A N 1
ATOM 755 C CA . CYS A 1 97 ? -4.108 0.478 5.574 1.00 94.44 97 CYS A CA 1
ATOM 756 C C . CYS A 1 97 ? -3.393 0.985 4.320 1.00 94.44 97 CYS A C 1
ATOM 758 O O . CYS A 1 97 ? -3.922 0.885 3.216 1.00 94.44 97 CYS A O 1
ATOM 760 N N . PHE A 1 98 ? -2.188 1.518 4.504 1.00 96.12 98 PHE A N 1
ATOM 761 C CA . PHE A 1 98 ? -1.366 2.067 3.431 1.00 96.12 98 PHE A CA 1
ATOM 762 C C . PHE A 1 98 ? 0.033 1.471 3.521 1.00 96.12 98 PHE A C 1
ATOM 764 O O . PHE A 1 98 ? 0.575 1.330 4.621 1.00 96.12 98 PHE A O 1
ATOM 771 N N . ALA A 1 99 ? 0.628 1.161 2.376 1.00 96.75 99 ALA A N 1
ATOM 772 C CA . ALA A 1 99 ? 1.998 0.685 2.284 1.00 96.75 99 ALA A CA 1
ATOM 773 C C . ALA A 1 99 ? 2.747 1.395 1.157 1.00 96.75 99 ALA A C 1
ATOM 775 O O . ALA A 1 99 ? 2.167 1.693 0.122 1.00 96.75 99 ALA A O 1
ATOM 776 N N . LEU A 1 100 ? 4.042 1.635 1.359 1.00 97.06 100 LEU A N 1
ATOM 777 C CA . LEU A 1 100 ? 4.965 2.102 0.327 1.00 97.06 100 LEU A CA 1
ATOM 778 C C . LEU A 1 100 ? 5.919 0.952 -0.010 1.00 97.06 100 LEU A C 1
ATOM 780 O O . LEU A 1 100 ? 6.706 0.548 0.852 1.00 97.06 100 LEU A O 1
ATOM 784 N N . ASP A 1 101 ? 5.858 0.437 -1.237 1.00 95.88 101 ASP A N 1
ATOM 785 C CA . ASP A 1 101 ? 6.720 -0.645 -1.725 1.00 95.88 101 ASP A CA 1
ATOM 786 C C . ASP A 1 101 ? 7.525 -0.166 -2.951 1.00 95.88 101 ASP A C 1
ATOM 788 O O . ASP A 1 101 ? 7.022 -0.145 -4.061 1.00 95.88 101 ASP A O 1
ATOM 792 N N . SER A 1 102 ? 8.764 0.308 -2.825 1.00 93.75 102 SER A N 1
ATOM 793 C CA . SER A 1 102 ? 9.590 0.318 -1.623 1.00 93.75 102 SER A CA 1
ATOM 794 C C . SER A 1 102 ? 10.245 1.666 -1.3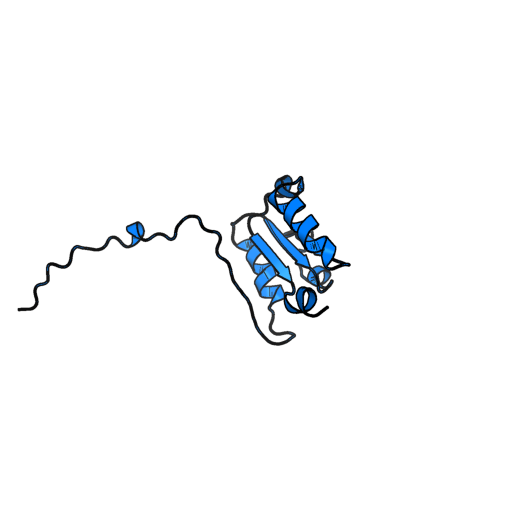42 1.00 93.75 102 SER A C 1
ATOM 796 O O . SER A 1 102 ? 10.517 2.476 -2.226 1.00 93.75 102 SER A O 1
ATOM 798 N N . TRP A 1 103 ? 10.570 1.872 -0.063 1.00 92.81 103 TRP A N 1
ATOM 799 C CA . TRP A 1 103 ? 11.372 3.004 0.411 1.00 92.81 103 TRP A CA 1
ATOM 800 C C . TRP A 1 103 ? 12.693 3.151 -0.360 1.00 92.81 103 TRP A C 1
ATOM 802 O O . TRP A 1 103 ? 13.141 4.264 -0.618 1.00 92.81 103 TRP A O 1
ATOM 812 N N . ALA A 1 104 ? 13.322 2.027 -0.720 1.00 91.75 104 ALA A N 1
ATOM 813 C CA . ALA A 1 104 ? 14.575 2.026 -1.465 1.00 91.75 104 ALA A CA 1
ATOM 814 C C . ALA A 1 104 ? 14.387 2.521 -2.904 1.00 91.75 104 ALA A C 1
ATOM 816 O O . ALA A 1 104 ? 15.250 3.232 -3.397 1.00 91.75 104 ALA A O 1
ATOM 817 N N . ALA A 1 105 ? 13.269 2.189 -3.552 1.00 90.88 105 ALA A N 1
ATOM 818 C CA . ALA A 1 105 ? 12.954 2.696 -4.884 1.00 90.88 105 ALA A CA 1
ATOM 819 C C . ALA A 1 105 ? 12.617 4.198 -4.868 1.00 90.88 105 ALA A C 1
ATOM 821 O O . ALA A 1 105 ? 13.035 4.918 -5.763 1.00 90.88 105 ALA A O 1
ATOM 822 N N . TYR A 1 106 ? 11.930 4.685 -3.828 1.00 91.44 106 TYR A N 1
ATOM 823 C CA . TYR A 1 106 ? 11.585 6.106 -3.718 1.00 91.44 106 TYR A CA 1
ATOM 824 C C . TYR A 1 106 ? 12.788 7.013 -3.407 1.00 91.44 106 TYR A C 1
ATOM 826 O O . TYR A 1 106 ? 12.957 8.046 -4.041 1.00 91.44 106 TYR A O 1
ATOM 834 N N . PHE A 1 107 ? 13.632 6.637 -2.438 1.00 87.62 107 PHE A N 1
ATOM 835 C CA . PHE A 1 107 ? 14.783 7.456 -2.014 1.00 87.62 107 PHE A CA 1
ATOM 836 C C . PHE A 1 107 ? 16.111 7.080 -2.682 1.00 87.62 107 PHE A C 1
ATOM 838 O O . PHE A 1 107 ? 17.121 7.734 -2.429 1.00 87.62 107 PHE A O 1
ATOM 845 N N . GLY A 1 108 ? 16.148 5.983 -3.439 1.00 75.44 108 GLY A N 1
ATOM 846 C CA . GLY A 1 108 ? 17.346 5.509 -4.134 1.00 75.44 108 GLY A CA 1
ATOM 847 C C . GLY A 1 108 ? 17.445 5.949 -5.595 1.00 75.44 108 GLY A C 1
ATOM 848 O O . GLY A 1 108 ? 18.444 5.606 -6.227 1.00 75.44 108 GLY A O 1
ATOM 849 N N . ALA A 1 109 ? 16.422 6.638 -6.112 1.00 55.72 109 ALA A N 1
ATOM 850 C CA . ALA A 1 109 ? 16.402 7.261 -7.434 1.00 55.72 109 ALA A CA 1
ATOM 851 C C . ALA A 1 109 ? 17.197 8.576 -7.459 1.00 55.72 109 ALA A C 1
ATOM 853 O O . ALA A 1 109 ? 17.186 9.296 -6.433 1.00 55.72 109 ALA A O 1
#

Sequence (109 aa):
MKNTNKPKINPLSRIPRQQRLIMAIRGGAGVGKSHFISSMAEAGLGKLCIFDMERKARLLRGVGEQFDALEIEQTDELPEFIEWAINGDGREQNYGCFALDSWAAYFGA

Radius of gyration: 18.87 Å; Cα contacts (8 Å, |Δi|>4): 117; chains: 1; bounding box: 32×26×68 Å

Foldseek 3Di:
DPPPPDPPDDVVVPPDPPDDDDDDDDDDPPPCPLVVLLVCLVVPQAAEEEAALPQCNVVDPQDPHSHHYDHDDDLVCVVVVVCCCPPNPVVVRGHRHYYYHPPCSNVVD

Secondary structure (DSSP, 8-state):
----------GGGGPPPSPPPP------TTSSHHHHHHHGGGSSSSEEEEEESSS-GGGSTTBTTTBEEEE-SSTTHHHHHHHHHHTSGGGGG-EEEEEEETHHHHH--

Mean predicted aligned error: 6.98 Å

Solvent-accessible surface area (backbone atoms only — not comparable to full-atom values): 6937 Å² total; per-residue (Å²): 133,83,84,79,84,66,80,86,79,61,74,77,83,64,63,77,69,96,65,81,86,84,81,87,90,84,78,67,88,90,75,46,65,69,57,57,57,57,56,48,36,74,66,77,61,37,31,23,38,31,44,18,48,64,66,53,57,87,77,46,87,48,59,79,76,58,27,43,62,47,72,44,93,52,74,80,50,52,66,56,54,51,43,30,44,71,76,41,78,41,44,80,65,46,64,47,41,79,45,70,44,34,67,62,52,60,74,68,106